Protein AF-A0A3G2D1P6-F1 (afdb_monomer)

Foldseek 3Di:
DVVVVVVVVVVVVVVVPPPPDCDPVNVVVVQLVVLVVVVDDPPDPSSVVSSVVVVVVVVVVVVVVVVVVVCCVPPPDDDDDDDDDDDDDD

Mean predicted aligned error: 10.59 Å

Sequence (90 aa):
MRVSIVLGSLAALVALTACQTLTPEERRARDEATCRGYGFRPGTDPMAGCLLDLEMDRRADNRAWQAQMNRDMFYRPVVVERQIIVRQNP

Structure (mmCIF, N/CA/C/O backbone):
data_AF-A0A3G2D1P6-F1
#
_entry.id   AF-A0A3G2D1P6-F1
#
loop_
_atom_site.group_PDB
_atom_site.id
_atom_site.type_symbol
_atom_site.label_atom_id
_atom_site.label_alt_id
_atom_site.label_comp_id
_atom_site.label_asym_id
_atom_site.label_entity_id
_atom_site.label_seq_id
_atom_site.pdbx_PDB_ins_code
_atom_site.Cartn_x
_atom_site.Cartn_y
_atom_site.Cartn_z
_atom_site.occupancy
_atom_site.B_iso_or_equiv
_atom_site.auth_seq_id
_atom_site.auth_comp_id
_atom_site.auth_asym_id
_atom_site.auth_atom_id
_atom_site.pdbx_PDB_model_num
ATOM 1 N N . MET A 1 1 ? 26.999 32.633 -4.857 1.00 61.81 1 MET A N 1
ATOM 2 C CA . MET A 1 1 ? 27.578 31.270 -4.943 1.00 61.81 1 MET A CA 1
ATOM 3 C C . MET A 1 1 ? 27.487 30.499 -3.625 1.00 61.81 1 MET A C 1
ATOM 5 O O . MET A 1 1 ? 26.874 29.447 -3.618 1.00 61.81 1 MET A O 1
ATOM 9 N N . ARG A 1 2 ? 27.999 31.016 -2.495 1.00 74.31 2 ARG A N 1
ATOM 10 C CA . ARG A 1 2 ? 27.941 30.318 -1.188 1.00 74.31 2 ARG A CA 1
ATOM 11 C C . ARG A 1 2 ? 26.517 30.076 -0.666 1.00 74.31 2 ARG A C 1
ATOM 13 O O . ARG A 1 2 ? 26.203 28.973 -0.249 1.00 74.31 2 ARG A O 1
ATOM 20 N N . VAL A 1 3 ? 25.644 31.079 -0.772 1.00 78.31 3 VAL A N 1
ATOM 21 C CA . VAL A 1 3 ? 24.241 30.988 -0.319 1.00 78.31 3 VAL A CA 1
ATOM 22 C C . VAL A 1 3 ? 23.443 29.967 -1.138 1.00 78.31 3 VAL A C 1
ATOM 24 O O . VAL A 1 3 ? 22.677 29.191 -0.583 1.00 78.31 3 VAL A O 1
ATOM 27 N N . SER A 1 4 ? 23.682 29.903 -2.450 1.00 77.19 4 SER A N 1
ATOM 28 C CA . SER A 1 4 ? 23.029 28.948 -3.354 1.00 77.19 4 SER A CA 1
ATOM 29 C C . SER A 1 4 ? 23.431 27.498 -3.063 1.00 77.19 4 SER A C 1
ATOM 31 O O . SER A 1 4 ? 22.594 26.608 -3.149 1.00 77.19 4 SER A O 1
ATOM 33 N N . ILE A 1 5 ? 24.690 27.266 -2.675 1.00 83.00 5 ILE A N 1
ATOM 34 C CA . ILE A 1 5 ? 25.181 25.937 -2.278 1.00 83.00 5 ILE A CA 1
ATOM 35 C C . ILE A 1 5 ? 24.545 25.504 -0.952 1.00 83.00 5 ILE A C 1
ATOM 37 O O . ILE A 1 5 ? 24.117 24.361 -0.836 1.00 83.00 5 ILE A O 1
ATOM 41 N N . VAL A 1 6 ? 24.428 26.419 0.017 1.00 87.31 6 VAL A N 1
ATOM 42 C CA . VAL A 1 6 ? 23.786 26.143 1.315 1.00 87.31 6 VAL A CA 1
ATOM 43 C C . VAL A 1 6 ? 22.292 25.853 1.153 1.00 87.31 6 VAL A C 1
ATOM 45 O O . VAL A 1 6 ? 21.780 24.921 1.761 1.00 87.31 6 VAL A O 1
ATOM 48 N N . LEU A 1 7 ? 21.586 26.611 0.312 1.00 87.88 7 LEU A N 1
ATOM 49 C CA . LEU A 1 7 ? 20.169 26.359 0.034 1.00 87.88 7 LEU A CA 1
ATOM 50 C C . LEU A 1 7 ? 19.958 25.031 -0.705 1.00 87.88 7 LEU A C 1
ATOM 52 O O . LEU A 1 7 ? 19.037 24.286 -0.376 1.00 87.88 7 LEU A O 1
ATOM 56 N N . GLY A 1 8 ? 20.829 24.710 -1.666 1.00 90.06 8 GLY A N 1
ATOM 57 C CA . GLY A 1 8 ? 20.778 23.443 -2.394 1.00 90.06 8 GLY A CA 1
ATOM 58 C C . GLY A 1 8 ? 21.018 22.228 -1.495 1.00 90.06 8 GLY A C 1
ATOM 59 O O . GLY A 1 8 ? 20.292 21.240 -1.596 1.00 90.06 8 GLY A O 1
ATOM 60 N N . SER A 1 9 ? 21.987 22.300 -0.577 1.00 85.62 9 SER A N 1
ATOM 61 C CA . SER A 1 9 ? 22.259 21.203 0.358 1.00 85.62 9 SER A CA 1
ATOM 62 C C . SER A 1 9 ? 21.137 21.010 1.380 1.00 85.62 9 SER A C 1
ATOM 64 O O . SER A 1 9 ? 20.781 19.872 1.680 1.00 85.62 9 SER A O 1
ATOM 66 N N . LEU A 1 10 ? 20.523 22.093 1.866 1.00 89.25 10 LEU A N 1
ATOM 67 C CA . LEU A 1 10 ? 19.377 22.014 2.776 1.00 89.25 10 LEU A CA 1
ATOM 68 C C . LEU A 1 10 ? 18.157 21.368 2.107 1.00 89.25 10 LEU A C 1
ATOM 70 O O . LEU A 1 10 ? 17.515 20.507 2.702 1.00 89.25 10 LEU A O 1
ATOM 74 N N . ALA A 1 11 ? 17.870 21.737 0.857 1.00 86.56 11 ALA A N 1
ATOM 75 C CA . ALA A 1 11 ? 16.779 21.139 0.092 1.00 86.56 11 ALA A CA 1
ATOM 76 C C . ALA A 1 11 ? 16.999 19.636 -0.147 1.00 86.56 11 ALA A C 1
ATOM 78 O O . ALA A 1 11 ? 16.066 18.847 -0.003 1.00 86.56 11 ALA A O 1
ATOM 79 N N . ALA A 1 12 ? 18.237 19.226 -0.445 1.00 84.50 12 ALA A N 1
ATOM 80 C CA . ALA A 1 12 ? 18.582 17.816 -0.592 1.00 84.50 12 ALA A CA 1
ATOM 81 C C . ALA A 1 12 ? 18.360 17.036 0.715 1.00 84.50 12 ALA A C 1
ATOM 83 O O . ALA A 1 12 ? 17.746 15.972 0.693 1.00 84.50 12 ALA A O 1
ATOM 84 N N . LEU A 1 13 ? 18.788 17.586 1.858 1.00 84.12 13 LEU A N 1
ATOM 85 C CA . LEU A 1 13 ? 18.591 16.963 3.173 1.00 84.12 13 LEU A CA 1
ATOM 86 C C . LEU A 1 13 ? 17.108 16.785 3.526 1.00 84.12 13 LEU A C 1
ATOM 88 O O . LEU A 1 13 ? 16.733 15.732 4.032 1.00 84.12 13 LEU A O 1
ATOM 92 N N . VAL A 1 14 ? 16.260 17.768 3.213 1.00 83.19 14 VAL A N 1
ATOM 93 C CA . VAL A 1 14 ? 14.803 17.665 3.416 1.00 83.19 14 VAL A CA 1
ATOM 94 C C . VAL A 1 14 ? 14.175 16.622 2.484 1.00 83.19 14 VAL A C 1
ATOM 96 O O . VAL A 1 14 ? 13.278 15.890 2.892 1.00 83.19 14 VAL A O 1
ATOM 99 N N . ALA A 1 15 ? 14.657 16.500 1.245 1.00 80.94 15 ALA A N 1
ATOM 100 C CA . ALA A 1 15 ? 14.168 15.483 0.316 1.00 80.94 15 ALA A CA 1
ATOM 101 C C . ALA A 1 15 ? 14.514 14.052 0.772 1.00 80.94 15 ALA A C 1
ATOM 103 O O . ALA A 1 15 ? 13.709 13.140 0.598 1.00 80.94 15 ALA A O 1
ATOM 104 N N . LEU A 1 16 ? 15.679 13.854 1.399 1.00 75.56 16 LEU A N 1
ATOM 105 C CA . LEU A 1 16 ? 16.114 12.548 1.912 1.00 75.56 16 LEU A CA 1
ATOM 106 C C . LEU A 1 16 ? 15.288 12.064 3.116 1.00 75.56 16 LEU A C 1
ATOM 108 O O . LEU A 1 16 ? 15.131 10.857 3.293 1.00 75.56 16 LEU A O 1
ATOM 112 N N . THR A 1 17 ? 14.728 12.967 3.926 1.00 69.56 17 THR A N 1
ATOM 113 C CA . THR A 1 17 ? 13.880 12.602 5.077 1.00 69.56 17 THR A CA 1
ATOM 114 C C . THR A 1 17 ? 12.396 12.464 4.728 1.00 69.56 17 THR A C 1
ATOM 116 O O . THR A 1 17 ? 11.606 12.053 5.574 1.00 69.56 17 THR A O 1
ATOM 119 N N . ALA A 1 18 ? 12.002 12.740 3.479 1.00 65.06 18 ALA A N 1
ATOM 120 C CA . ALA A 1 18 ? 10.614 12.649 3.023 1.00 65.06 18 ALA A CA 1
ATOM 121 C C . ALA A 1 18 ? 10.091 11.206 2.859 1.00 65.06 18 ALA A C 1
ATOM 123 O O . ALA A 1 18 ? 8.923 11.015 2.518 1.00 65.06 18 ALA A O 1
ATOM 124 N N . CYS A 1 19 ? 10.914 10.184 3.119 1.00 70.62 19 CYS A N 1
ATOM 125 C CA . CYS A 1 19 ? 10.425 8.817 3.281 1.00 70.62 19 CYS A CA 1
ATOM 126 C C . CYS A 1 19 ? 9.550 8.741 4.540 1.00 70.62 19 CYS A C 1
ATOM 128 O O . CYS A 1 19 ? 10.039 8.499 5.640 1.00 70.62 19 CYS A O 1
ATOM 130 N N . GLN A 1 20 ? 8.244 8.958 4.376 1.00 63.22 20 GLN A N 1
ATOM 131 C CA . GLN A 1 20 ? 7.263 8.779 5.440 1.00 63.22 20 GLN A CA 1
ATOM 132 C C . GLN A 1 20 ? 7.164 7.289 5.771 1.00 63.22 20 GLN A C 1
ATOM 134 O O . GLN A 1 20 ? 6.433 6.529 5.136 1.00 63.22 20 GLN A O 1
ATOM 139 N N . THR A 1 21 ? 7.922 6.853 6.771 1.00 69.19 21 THR A N 1
ATOM 140 C CA . THR A 1 21 ? 7.695 5.557 7.400 1.00 69.19 21 THR A CA 1
ATOM 141 C C . THR A 1 21 ? 6.406 5.664 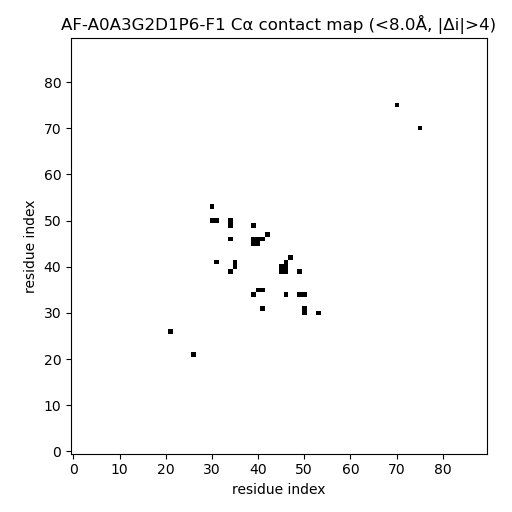8.204 1.00 69.19 21 THR A C 1
ATOM 143 O O . THR A 1 21 ? 6.392 6.281 9.268 1.00 69.19 21 THR A O 1
ATOM 146 N N . LEU A 1 22 ? 5.312 5.096 7.689 1.00 81.19 22 LEU A N 1
ATOM 147 C CA . LEU A 1 22 ? 4.120 4.849 8.500 1.00 81.19 22 LEU A CA 1
ATOM 148 C C . LEU A 1 22 ? 4.546 4.041 9.722 1.00 81.19 22 LEU A C 1
ATOM 150 O O . LEU A 1 22 ? 5.131 2.962 9.585 1.00 81.19 22 LEU A O 1
ATOM 154 N N . THR A 1 23 ? 4.281 4.576 10.907 1.00 87.38 23 THR A N 1
ATOM 155 C CA . THR A 1 23 ? 4.587 3.870 12.141 1.00 87.38 23 THR A CA 1
ATOM 156 C C . THR A 1 23 ? 3.656 2.660 12.296 1.00 87.38 23 THR A C 1
ATOM 158 O O . THR A 1 23 ? 2.565 2.634 11.709 1.00 87.38 23 THR A O 1
ATOM 161 N N . PRO A 1 24 ? 4.064 1.616 13.040 1.00 86.75 24 PRO A N 1
ATOM 162 C CA . PRO A 1 24 ? 3.237 0.426 13.230 1.00 86.75 24 PRO A CA 1
ATOM 163 C C . PRO A 1 24 ? 1.861 0.739 13.831 1.00 86.75 24 PRO A C 1
ATOM 165 O O . PRO A 1 24 ? 0.863 0.134 13.440 1.00 86.75 24 PRO A O 1
ATOM 168 N N . GLU A 1 25 ? 1.795 1.693 14.759 1.00 89.44 25 GLU A N 1
ATOM 169 C CA . GLU A 1 25 ? 0.556 2.121 15.402 1.00 89.44 25 GLU A CA 1
ATOM 170 C C . GLU A 1 25 ? -0.363 2.901 14.459 1.00 89.44 25 GLU A C 1
ATOM 172 O O . GLU A 1 25 ? -1.558 2.615 14.412 1.00 89.44 25 GLU A O 1
ATOM 177 N N . GLU A 1 26 ? 0.182 3.813 13.650 1.00 92.31 26 GLU A N 1
ATOM 178 C CA . GLU A 1 26 ? -0.599 4.572 12.668 1.00 92.31 26 GLU A CA 1
ATOM 179 C C . GLU A 1 26 ? -1.167 3.640 11.597 1.00 92.31 26 GLU A C 1
ATOM 181 O O . GLU A 1 26 ? -2.326 3.749 11.187 1.00 92.31 26 GLU A O 1
ATOM 186 N N . ARG A 1 27 ? -0.365 2.656 11.180 1.00 91.62 27 ARG A N 1
ATOM 187 C CA . ARG A 1 27 ? -0.819 1.610 10.270 1.00 91.62 27 ARG A CA 1
ATOM 188 C C . ARG A 1 27 ? -1.991 0.837 10.862 1.00 91.62 27 ARG A C 1
ATOM 190 O O . ARG A 1 27 ? -3.032 0.730 10.221 1.00 91.62 27 ARG A O 1
ATOM 197 N N . ARG A 1 28 ? -1.847 0.362 12.101 1.00 91.75 28 ARG A N 1
ATOM 198 C CA . ARG A 1 28 ? -2.912 -0.364 12.795 1.00 91.75 28 ARG A CA 1
ATOM 199 C C . ARG A 1 28 ? -4.183 0.476 12.910 1.00 91.75 28 ARG A C 1
ATOM 201 O O . ARG A 1 28 ? -5.265 -0.041 12.658 1.00 91.75 28 ARG A O 1
ATOM 208 N N . ALA A 1 29 ? -4.070 1.762 13.234 1.00 94.69 29 ALA A N 1
ATOM 209 C CA . ALA A 1 29 ? -5.221 2.657 13.322 1.00 94.69 29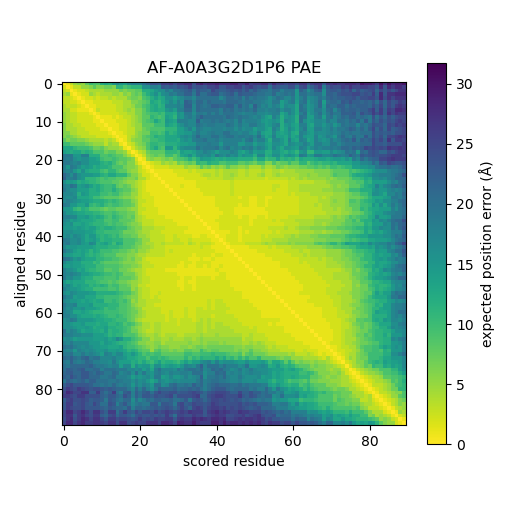 ALA A CA 1
ATOM 210 C C . ALA A 1 29 ? -5.951 2.812 11.973 1.00 94.69 29 ALA A C 1
ATOM 212 O O . ALA A 1 29 ? -7.186 2.835 11.941 1.00 94.69 29 ALA A O 1
ATOM 213 N N . ARG A 1 30 ? -5.214 2.871 10.854 1.00 94.81 30 ARG A N 1
ATOM 214 C CA . ARG A 1 30 ? -5.799 2.879 9.502 1.00 94.81 30 ARG A CA 1
ATOM 215 C C . ARG A 1 30 ? -6.475 1.562 9.141 1.00 94.81 30 ARG A C 1
ATOM 217 O O . ARG A 1 30 ? -7.579 1.588 8.596 1.00 94.81 30 ARG A O 1
ATOM 224 N N . ASP A 1 31 ? -5.852 0.433 9.453 1.00 95.88 31 ASP A N 1
ATOM 225 C CA . ASP A 1 31 ? -6.425 -0.888 9.181 1.00 95.88 31 ASP A CA 1
ATOM 226 C C . ASP A 1 31 ? -7.710 -1.083 10.005 1.00 95.88 31 ASP A C 1
ATOM 228 O O . ASP A 1 31 ? -8.751 -1.483 9.482 1.00 95.88 31 ASP A O 1
ATOM 232 N N . GLU A 1 32 ? -7.695 -0.667 11.275 1.00 96.00 32 GLU A N 1
ATOM 233 C CA . GLU A 1 32 ? -8.880 -0.674 12.129 1.00 96.00 32 GLU A CA 1
ATOM 234 C C . GLU A 1 32 ? -9.977 0.274 11.616 1.00 96.00 32 GLU A C 1
ATOM 236 O O . GLU A 1 32 ? -11.162 -0.061 11.659 1.00 96.00 32 GLU A O 1
ATOM 241 N N . ALA A 1 33 ? -9.625 1.456 11.100 1.00 97.12 33 ALA A N 1
ATOM 242 C CA . ALA A 1 33 ? -10.581 2.352 10.447 1.00 97.12 33 ALA A CA 1
ATOM 243 C C . ALA A 1 33 ? -11.207 1.719 9.194 1.00 97.12 33 ALA A C 1
ATOM 245 O O . ALA A 1 33 ? -12.416 1.837 8.996 1.00 97.12 33 ALA A O 1
ATOM 246 N N . THR A 1 34 ? -10.411 1.000 8.404 1.00 97.00 34 THR A N 1
ATOM 247 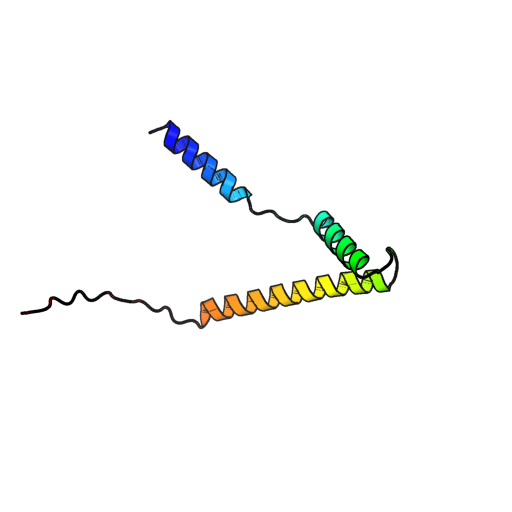C CA . THR A 1 34 ? -10.854 0.307 7.188 1.00 97.00 34 THR A CA 1
ATOM 248 C C . THR A 1 34 ? -11.840 -0.811 7.525 1.00 97.00 34 THR A C 1
ATOM 250 O O . THR A 1 34 ? -12.964 -0.814 7.023 1.00 97.00 34 THR A O 1
ATOM 253 N N . CYS A 1 35 ? -11.489 -1.692 8.466 1.00 97.75 35 CYS A N 1
ATOM 254 C CA . CYS A 1 35 ? -12.376 -2.765 8.917 1.00 97.75 35 CYS A CA 1
ATOM 255 C C . CYS A 1 35 ? -13.668 -2.230 9.561 1.00 97.75 35 CYS A C 1
ATOM 257 O O . CYS A 1 35 ? -14.750 -2.770 9.324 1.00 97.75 35 CYS A O 1
ATOM 259 N N . ARG A 1 36 ? -13.605 -1.120 10.311 1.00 97.31 36 ARG A N 1
ATOM 260 C CA . ARG A 1 36 ? -14.820 -0.438 10.796 1.00 97.31 36 ARG A CA 1
ATOM 261 C C . ARG A 1 36 ? -15.687 0.087 9.651 1.00 97.31 36 ARG A C 1
ATOM 263 O O . ARG A 1 36 ? -16.907 -0.009 9.743 1.00 97.31 36 ARG A O 1
ATOM 270 N N . GLY A 1 37 ? -15.081 0.594 8.577 1.00 97.38 37 GLY A N 1
ATOM 271 C CA . GLY A 1 37 ? -15.783 1.022 7.362 1.00 97.38 37 GLY A CA 1
ATOM 272 C C . GLY A 1 37 ? -16.542 -0.113 6.667 1.00 97.38 37 GLY A C 1
ATOM 273 O O . GLY A 1 37 ? -17.619 0.119 6.124 1.00 97.38 37 GLY A O 1
ATOM 274 N N . TYR A 1 38 ? -16.041 -1.348 6.758 1.00 96.56 38 TYR A N 1
ATOM 275 C CA . TYR A 1 38 ? -16.750 -2.549 6.297 1.00 96.56 38 TYR A CA 1
ATOM 276 C C . TYR A 1 38 ? -17.862 -3.022 7.249 1.00 96.56 38 TYR A C 1
ATOM 278 O O . TYR A 1 38 ? -18.623 -3.923 6.905 1.00 96.56 38 TYR A O 1
ATOM 286 N N . GLY A 1 39 ? -17.990 -2.414 8.432 1.00 96.75 39 GLY A N 1
ATOM 287 C CA . GLY A 1 39 ? -19.025 -2.733 9.417 1.00 96.75 39 GLY A CA 1
ATOM 288 C C . GLY A 1 39 ? -18.584 -3.699 10.518 1.00 96.75 39 GLY A C 1
ATOM 289 O O . GLY A 1 39 ? -19.414 -4.115 11.332 1.00 96.75 39 GLY A O 1
ATOM 290 N N . PHE A 1 40 ? -17.295 -4.047 10.593 1.00 97.38 40 PHE A N 1
ATOM 291 C CA . PHE A 1 40 ? -16.786 -4.883 11.678 1.00 97.38 40 PHE A CA 1
ATOM 292 C C . PHE A 1 40 ? -16.748 -4.113 13.003 1.00 97.38 40 PHE A C 1
ATOM 294 O O . PHE A 1 40 ? -16.343 -2.950 13.076 1.00 97.38 40 PHE A O 1
ATOM 301 N N . ARG A 1 41 ? -17.172 -4.782 14.080 1.00 96.44 41 ARG A N 1
ATOM 302 C CA . ARG A 1 41 ? -17.148 -4.219 15.435 1.00 96.44 41 ARG A CA 1
ATOM 303 C C . ARG A 1 41 ? -15.782 -4.456 16.089 1.00 96.44 41 ARG A C 1
ATOM 305 O O . ARG A 1 41 ? -15.300 -5.589 16.039 1.00 96.44 41 ARG A O 1
ATOM 312 N N . PRO A 1 42 ? -15.176 -3.451 16.747 1.00 94.50 42 PRO A N 1
ATOM 313 C CA . PRO A 1 42 ? -13.913 -3.629 17.461 1.00 94.50 42 PRO A CA 1
ATOM 314 C C . PRO A 1 42 ? -13.981 -4.746 18.509 1.00 94.50 42 PRO A C 1
ATOM 316 O O . PRO A 1 42 ? -15.019 -4.939 19.138 1.00 94.50 42 PRO A O 1
ATOM 319 N N . GLY A 1 43 ? -12.867 -5.455 18.710 1.00 93.06 43 GLY A N 1
ATOM 320 C CA . GLY A 1 43 ? -12.760 -6.500 19.737 1.00 93.06 43 GLY A CA 1
ATOM 321 C C . GLY A 1 43 ? -13.566 -7.771 19.450 1.00 93.06 43 GLY A C 1
ATOM 322 O O . GLY A 1 43 ? -13.892 -8.497 20.381 1.00 93.06 43 GLY A O 1
ATOM 323 N N . THR A 1 44 ? -13.908 -8.030 18.186 1.00 96.75 44 THR A N 1
ATOM 324 C CA . THR A 1 44 ? -14.632 -9.239 17.763 1.00 96.75 44 THR A CA 1
ATOM 325 C C . THR A 1 44 ? -13.763 -10.117 16.862 1.00 96.75 44 THR A C 1
ATOM 327 O O . THR A 1 44 ? -12.867 -9.611 16.184 1.00 96.75 44 THR A O 1
ATOM 330 N N . ASP A 1 45 ? -14.041 -11.420 16.799 1.00 97.56 45 ASP A N 1
ATOM 331 C CA . ASP A 1 45 ? -13.307 -12.336 15.910 1.00 97.56 45 ASP A CA 1
ATOM 332 C C . ASP A 1 45 ? -13.373 -11.919 14.426 1.00 97.56 45 ASP A C 1
ATOM 334 O O . ASP A 1 45 ? -12.334 -11.936 13.764 1.00 97.56 45 ASP A O 1
ATOM 338 N N . PRO A 1 46 ? -14.518 -11.438 13.889 1.00 96.81 46 PRO A N 1
ATOM 339 C CA . PRO A 1 46 ? -14.571 -10.899 12.529 1.00 96.81 46 PRO A CA 1
ATOM 340 C C . PRO A 1 46 ? -13.637 -9.704 12.294 1.00 96.81 46 P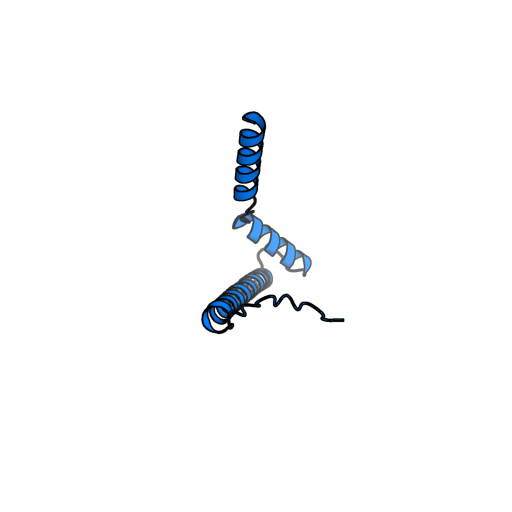RO A C 1
ATOM 342 O O . PRO A 1 46 ? -13.058 -9.576 11.218 1.00 96.81 46 PRO A O 1
ATOM 345 N N . MET A 1 47 ? -13.449 -8.841 13.299 1.00 97.50 47 MET A N 1
ATOM 346 C CA . MET A 1 47 ? -12.487 -7.737 13.217 1.00 97.50 47 MET A CA 1
ATOM 347 C C . MET A 1 47 ? -11.052 -8.260 13.127 1.00 97.50 47 MET A C 1
ATOM 349 O O . MET A 1 47 ? -10.274 -7.769 12.312 1.00 97.50 47 MET A O 1
ATOM 353 N N . ALA A 1 48 ? -10.703 -9.260 13.939 1.00 97.38 48 ALA A N 1
ATOM 354 C CA . ALA A 1 48 ? -9.383 -9.882 13.890 1.00 97.38 48 ALA A CA 1
ATOM 355 C C . ALA A 1 48 ? -9.127 -10.561 12.534 1.00 97.38 48 ALA A C 1
ATOM 357 O O . ALA A 1 48 ? -8.029 -10.435 11.995 1.00 97.38 48 ALA A O 1
ATOM 358 N N . GLY A 1 49 ? -10.149 -11.208 11.961 1.00 97.88 49 GLY A N 1
ATOM 359 C CA . GLY A 1 49 ? -10.102 -11.776 10.612 1.00 97.88 49 GLY A CA 1
ATOM 360 C C . GLY A 1 49 ? -9.823 -10.721 9.542 1.00 97.88 49 GLY A C 1
ATOM 361 O O . GLY A 1 49 ? -8.850 -10.846 8.809 1.00 97.88 49 GLY A O 1
ATOM 362 N N . CYS A 1 50 ? -10.595 -9.629 9.524 1.00 98.06 50 CYS A N 1
ATOM 363 C CA . CYS A 1 50 ? -10.382 -8.529 8.577 1.00 98.06 50 CYS A CA 1
ATOM 364 C C . CYS A 1 50 ? -8.961 -7.943 8.657 1.00 98.06 50 CYS A C 1
ATOM 366 O O . CYS A 1 50 ? -8.301 -7.756 7.636 1.00 98.06 50 CYS A O 1
ATOM 368 N N . LEU A 1 51 ? -8.461 -7.683 9.871 1.00 97.31 51 LEU A N 1
ATOM 369 C CA . LEU A 1 51 ? -7.102 -7.169 10.068 1.00 97.31 51 LEU A CA 1
ATOM 370 C C . LEU A 1 51 ? -6.036 -8.155 9.573 1.00 97.31 51 LEU A C 1
ATOM 372 O O . LEU A 1 51 ? -5.037 -7.745 8.980 1.00 97.31 51 LEU A O 1
ATOM 376 N N . LEU A 1 52 ? -6.241 -9.450 9.819 1.00 96.88 52 LEU A N 1
ATOM 377 C CA . LEU A 1 52 ? -5.338 -10.496 9.356 1.00 96.88 52 LEU A CA 1
ATOM 378 C C . LE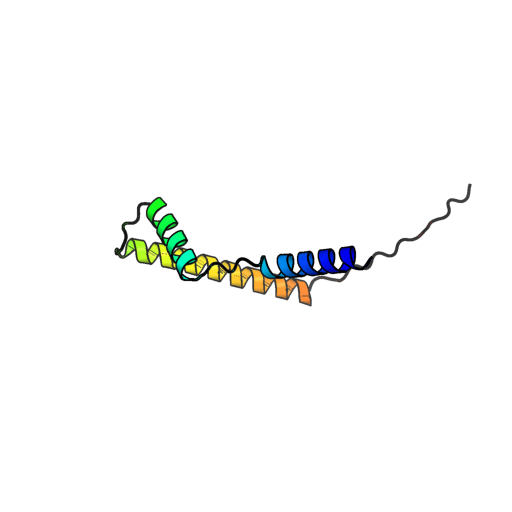U A 1 52 ? -5.308 -10.571 7.826 1.00 96.88 52 LEU A C 1
ATOM 380 O O . LEU A 1 52 ? -4.222 -10.676 7.258 1.00 96.88 52 LEU A O 1
ATOM 384 N N . ASP A 1 53 ? -6.461 -10.476 7.168 1.00 97.50 53 ASP A N 1
ATOM 385 C CA . ASP A 1 53 ? -6.559 -10.518 5.708 1.00 97.50 53 ASP A CA 1
ATOM 386 C C . ASP A 1 53 ? -5.805 -9.350 5.060 1.00 97.50 53 ASP A C 1
ATOM 388 O O . ASP A 1 53 ? -4.981 -9.574 4.172 1.00 97.50 53 ASP A O 1
ATOM 392 N N . LEU A 1 54 ? -5.989 -8.123 5.563 1.00 96.94 54 LEU A N 1
ATOM 393 C CA . LEU A 1 54 ? -5.245 -6.944 5.092 1.00 96.94 54 LEU A CA 1
ATOM 394 C C . LEU A 1 54 ? -3.725 -7.116 5.251 1.00 96.94 54 LEU A C 1
ATOM 396 O O . LEU A 1 54 ? -2.941 -6.769 4.364 1.00 96.94 54 LEU A O 1
ATOM 400 N N . GLU A 1 55 ? -3.289 -7.681 6.377 1.00 95.56 55 GLU A N 1
ATOM 401 C CA . GLU A 1 55 ? -1.875 -7.962 6.623 1.00 95.56 55 GLU A CA 1
ATOM 402 C C . GLU A 1 55 ? -1.324 -9.033 5.669 1.00 95.56 55 GLU A C 1
ATOM 404 O O . GLU A 1 55 ? -0.185 -8.926 5.200 1.00 95.56 55 GLU A O 1
ATOM 409 N N . MET A 1 56 ? -2.107 -10.072 5.376 1.00 97.25 56 MET A N 1
ATOM 410 C CA . MET A 1 56 ? -1.712 -11.135 4.451 1.00 97.25 56 MET A CA 1
ATOM 411 C C . MET A 1 56 ? -1.624 -10.643 3.008 1.00 97.25 56 MET A C 1
ATOM 413 O O . MET A 1 56 ? -0.648 -10.981 2.330 1.00 97.25 56 MET A O 1
ATOM 417 N N . ASP A 1 57 ? -2.583 -9.832 2.568 1.00 97.06 57 ASP A N 1
ATOM 418 C CA . ASP A 1 57 ? -2.624 -9.231 1.232 1.00 97.06 57 ASP A CA 1
ATOM 419 C C . ASP A 1 57 ? -1.386 -8.367 0.988 1.00 97.06 57 ASP A C 1
ATOM 421 O O . ASP A 1 57 ? -0.574 -8.622 0.098 1.00 97.06 57 ASP A O 1
ATOM 425 N N . ARG A 1 58 ? -1.099 -7.468 1.928 1.00 93.88 58 ARG A N 1
ATOM 426 C CA . ARG A 1 58 ? 0.118 -6.663 1.900 1.00 93.88 58 ARG A CA 1
ATOM 427 C C . ARG A 1 58 ? 1.401 -7.499 1.851 1.00 93.88 58 ARG A C 1
ATOM 429 O O . ARG A 1 58 ? 2.375 -7.136 1.186 1.00 93.88 58 ARG A O 1
ATOM 436 N N . ARG A 1 59 ? 1.471 -8.600 2.607 1.00 95.62 59 ARG A N 1
ATOM 437 C CA . ARG A 1 59 ? 2.632 -9.505 2.543 1.00 95.62 59 ARG A CA 1
ATOM 438 C C . ARG A 1 59 ? 2.733 -10.179 1.180 1.00 95.62 59 ARG A C 1
ATOM 440 O O . ARG A 1 59 ? 3.853 -10.430 0.736 1.00 95.62 59 ARG A O 1
ATOM 447 N N . ALA A 1 60 ? 1.610 -10.499 0.543 1.00 97.62 60 ALA A N 1
ATOM 448 C CA . ALA A 1 60 ? 1.590 -11.037 -0.810 1.00 97.62 60 ALA A CA 1
ATOM 449 C C . ALA A 1 60 ? 2.119 -10.012 -1.819 1.00 97.62 60 ALA A C 1
ATOM 451 O O . ALA A 1 60 ? 3.032 -10.360 -2.567 1.00 97.62 60 ALA A O 1
ATOM 452 N N . ASP A 1 61 ? 1.676 -8.757 -1.747 1.00 96.62 61 ASP A N 1
ATOM 453 C CA . ASP A 1 61 ? 2.183 -7.664 -2.586 1.00 96.62 61 ASP A CA 1
ATOM 454 C C . ASP A 1 61 ? 3.689 -7.466 -2.425 1.00 96.62 61 ASP A C 1
ATOM 456 O O . ASP A 1 61 ? 4.430 -7.402 -3.406 1.00 96.62 61 ASP A O 1
ATOM 460 N N . ASN A 1 62 ? 4.177 -7.459 -1.183 1.00 95.12 62 ASN A N 1
ATOM 461 C CA . ASN A 1 62 ? 5.607 -7.348 -0.911 1.00 95.12 62 ASN A CA 1
ATOM 462 C C . ASN A 1 62 ? 6.404 -8.499 -1.546 1.00 95.12 62 ASN A C 1
ATOM 464 O O . ASN A 1 62 ? 7.471 -8.268 -2.117 1.00 95.12 62 ASN A O 1
ATOM 468 N N . ARG A 1 63 ? 5.899 -9.739 -1.470 1.00 95.69 63 ARG A N 1
ATOM 469 C CA . ARG A 1 63 ? 6.535 -10.897 -2.121 1.00 95.69 63 ARG A CA 1
ATOM 470 C C . ARG A 1 63 ? 6.484 -10.788 -3.643 1.00 95.69 63 ARG A C 1
ATOM 472 O O . ARG A 1 63 ? 7.479 -11.094 -4.296 1.00 95.69 63 ARG A O 1
ATOM 479 N N . ALA A 1 64 ? 5.358 -10.352 -4.205 1.00 96.06 64 ALA A N 1
ATOM 480 C CA . ALA A 1 64 ? 5.193 -10.170 -5.643 1.00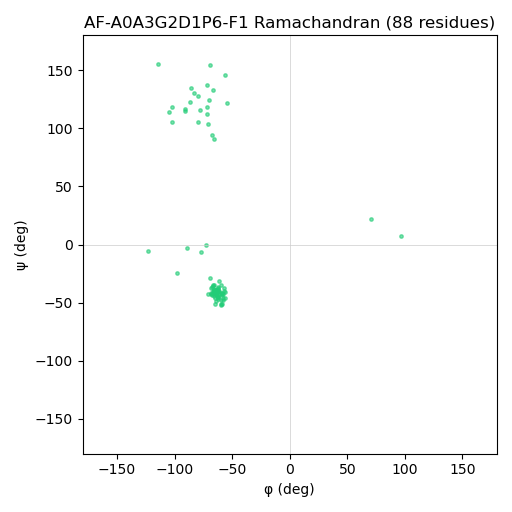 96.06 64 ALA A CA 1
ATOM 481 C C . ALA A 1 64 ? 6.158 -9.105 -6.179 1.00 96.06 64 ALA A C 1
ATOM 483 O O . ALA A 1 64 ? 6.862 -9.351 -7.159 1.00 96.06 64 ALA A O 1
ATOM 484 N N . TRP A 1 65 ? 6.269 -7.973 -5.481 1.00 93.31 65 TRP A N 1
ATOM 485 C CA . TRP A 1 65 ? 7.219 -6.915 -5.805 1.00 93.31 65 TRP A CA 1
ATOM 486 C C . TRP A 1 65 ? 8.665 -7.418 -5.751 1.00 93.31 65 TRP A C 1
ATOM 488 O O . TRP A 1 65 ? 9.415 -7.238 -6.706 1.00 93.31 65 TRP A O 1
ATOM 498 N N . GLN A 1 66 ? 9.053 -8.131 -4.688 1.00 92.94 66 GLN A N 1
ATOM 499 C CA . GLN A 1 66 ? 10.395 -8.722 -4.588 1.00 92.94 66 GLN A CA 1
ATOM 500 C C . GLN A 1 66 ? 10.686 -9.695 -5.739 1.00 92.94 66 GLN A C 1
ATOM 502 O O . GLN A 1 66 ? 11.764 -9.653 -6.332 1.00 92.94 66 GLN A O 1
ATOM 507 N N . ALA A 1 67 ? 9.724 -10.552 -6.090 1.00 92.69 67 ALA A N 1
ATOM 508 C CA . ALA A 1 67 ? 9.867 -11.485 -7.202 1.00 92.69 67 ALA A CA 1
ATOM 509 C C . ALA A 1 67 ? 10.013 -10.762 -8.552 1.00 92.69 67 ALA A C 1
ATOM 511 O O . ALA A 1 67 ? 10.842 -11.161 -9.372 1.00 92.69 67 ALA A O 1
ATOM 512 N N . GLN A 1 68 ? 9.252 -9.685 -8.771 1.00 90.50 68 GLN A N 1
ATOM 513 C CA . GLN A 1 68 ? 9.354 -8.854 -9.970 1.00 90.50 68 GLN A CA 1
ATOM 514 C C . GLN A 1 68 ? 10.718 -8.166 -10.062 1.00 90.50 68 GLN A C 1
ATOM 516 O O . GLN A 1 68 ? 11.371 -8.260 -11.095 1.00 90.50 68 GLN A O 1
ATOM 521 N N . MET A 1 69 ? 11.177 -7.525 -8.986 1.00 89.44 69 MET A N 1
ATOM 522 C CA . MET A 1 69 ? 12.474 -6.840 -8.958 1.00 89.44 69 MET A CA 1
ATOM 523 C C . MET A 1 69 ? 13.627 -7.809 -9.235 1.00 89.44 69 MET A C 1
ATOM 525 O O . MET A 1 69 ? 14.514 -7.508 -10.032 1.00 89.44 69 MET A O 1
ATOM 529 N N . ASN A 1 70 ? 13.580 -9.007 -8.643 1.00 89.44 70 ASN A N 1
ATOM 530 C CA . ASN A 1 70 ? 14.552 -10.061 -8.921 1.00 89.44 70 ASN A CA 1
ATOM 531 C C . ASN A 1 70 ? 14.500 -10.498 -10.390 1.00 89.44 70 ASN A C 1
ATOM 533 O O . ASN A 1 70 ? 15.540 -10.624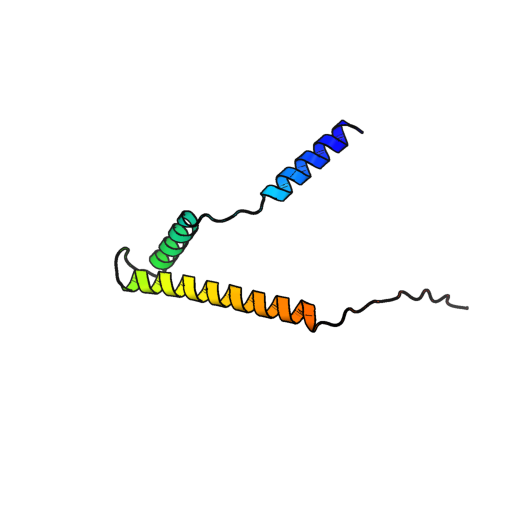 -11.035 1.00 89.44 70 ASN A O 1
ATOM 537 N N . ARG A 1 71 ? 13.302 -10.704 -10.954 1.00 86.38 71 ARG A N 1
ATOM 538 C CA . ARG A 1 71 ? 13.159 -11.034 -12.379 1.00 86.38 71 ARG A CA 1
ATOM 539 C C . ARG A 1 71 ? 13.775 -9.945 -13.258 1.00 86.38 71 ARG A C 1
ATOM 541 O O . ARG A 1 71 ? 14.529 -10.262 -14.173 1.00 86.38 71 ARG A O 1
ATOM 548 N N . ASP A 1 72 ? 13.461 -8.689 -12.979 1.00 86.12 72 ASP A N 1
ATOM 549 C CA . ASP A 1 72 ? 13.897 -7.554 -13.781 1.00 86.12 72 ASP A CA 1
ATOM 550 C C . ASP A 1 72 ? 15.415 -7.373 -13.746 1.00 86.12 72 ASP A C 1
ATOM 552 O O . ASP A 1 72 ? 16.021 -7.116 -14.782 1.00 86.12 72 ASP A O 1
ATOM 556 N N . MET A 1 73 ? 16.037 -7.583 -12.585 1.00 83.56 73 MET A N 1
ATOM 557 C CA . MET A 1 73 ? 17.487 -7.498 -12.428 1.00 83.56 73 MET A CA 1
ATOM 558 C C . MET A 1 73 ? 18.239 -8.581 -13.214 1.00 83.56 73 MET A C 1
ATOM 560 O O . MET A 1 73 ? 19.285 -8.293 -13.791 1.00 83.56 73 MET A O 1
ATOM 564 N N . PHE A 1 74 ? 17.736 -9.820 -13.232 1.00 80.44 74 PHE A N 1
ATOM 565 C CA . PHE A 1 74 ? 18.469 -10.955 -13.809 1.00 80.44 74 PHE A CA 1
ATOM 566 C C . PHE A 1 74 ? 18.070 -11.307 -15.247 1.00 80.44 74 PHE A C 1
ATOM 568 O O . PHE A 1 74 ? 18.876 -11.899 -15.962 1.00 80.44 74 PHE A O 1
ATOM 575 N N . TYR A 1 75 ? 16.853 -10.971 -15.684 1.00 79.62 75 TYR A N 1
ATOM 576 C CA . TYR A 1 75 ? 16.296 -11.482 -16.944 1.00 79.62 75 TYR A CA 1
ATOM 577 C C . TYR A 1 75 ? 15.872 -10.404 -17.945 1.00 79.62 75 TYR A C 1
ATOM 579 O O . TYR A 1 75 ? 15.499 -10.754 -19.067 1.00 79.62 75 TYR A O 1
ATOM 587 N N . ARG A 1 76 ? 15.920 -9.107 -17.603 1.00 76.88 76 ARG A N 1
ATOM 588 C CA . ARG A 1 76 ? 15.650 -8.052 -18.593 1.00 76.88 76 ARG A CA 1
ATOM 589 C C . ARG A 1 76 ? 16.934 -7.690 -19.344 1.00 76.88 76 ARG A C 1
ATOM 591 O O . ARG A 1 76 ? 17.910 -7.293 -18.709 1.00 76.88 76 ARG A O 1
ATOM 598 N N . PRO A 1 77 ? 16.957 -7.797 -20.685 1.00 79.44 77 PRO A N 1
ATOM 599 C CA . PRO A 1 77 ? 18.119 -7.388 -21.458 1.00 79.44 77 PRO A CA 1
ATOM 600 C C . PRO A 1 77 ? 18.305 -5.870 -21.363 1.00 79.44 77 PRO A C 1
ATOM 602 O O . PRO A 1 77 ? 17.359 -5.102 -21.548 1.00 79.44 77 PRO A O 1
ATOM 605 N N . VAL A 1 78 ? 19.537 -5.436 -21.102 1.00 79.88 78 VAL A N 1
ATOM 606 C CA . VAL A 1 78 ? 19.920 -4.024 -21.206 1.00 79.88 78 VAL A CA 1
ATOM 607 C C . VAL A 1 78 ? 19.978 -3.660 -22.689 1.00 79.88 78 VAL A C 1
ATOM 609 O O . VAL A 1 78 ? 20.838 -4.151 -23.419 1.00 79.88 78 VAL A O 1
ATOM 612 N N . VAL A 1 79 ? 19.057 -2.811 -23.147 1.00 82.56 79 VAL A N 1
ATOM 613 C CA . VAL A 1 79 ? 19.041 -2.306 -24.527 1.00 82.56 79 VAL A CA 1
ATOM 614 C C . VAL A 1 79 ? 19.844 -1.009 -24.576 1.00 82.56 79 VAL A C 1
ATOM 616 O O . VAL A 1 79 ? 19.470 -0.020 -23.951 1.00 82.56 79 VAL A O 1
ATOM 619 N N . VAL A 1 80 ? 20.965 -1.016 -25.302 1.00 85.44 80 VAL A N 1
ATOM 620 C CA . VAL A 1 80 ? 21.792 0.177 -25.534 1.00 85.44 80 VAL A CA 1
ATOM 621 C C . VAL A 1 80 ? 21.515 0.690 -26.940 1.00 85.44 80 VAL A C 1
ATOM 623 O O . VAL A 1 80 ? 21.966 0.106 -27.925 1.00 85.44 80 VAL A O 1
ATOM 626 N N . GLU A 1 81 ? 20.773 1.788 -27.045 1.00 84.88 81 GLU A N 1
ATOM 627 C CA . GLU A 1 81 ? 20.543 2.454 -28.325 1.00 84.88 81 GLU A CA 1
ATOM 628 C C . GLU A 1 81 ? 21.751 3.323 -28.692 1.00 84.88 81 GLU A C 1
ATOM 630 O O . GLU A 1 81 ? 22.204 4.162 -27.911 1.00 84.88 81 GLU A O 1
ATOM 635 N N . ARG A 1 82 ? 22.282 3.141 -29.906 1.00 85.19 82 ARG A N 1
ATOM 636 C 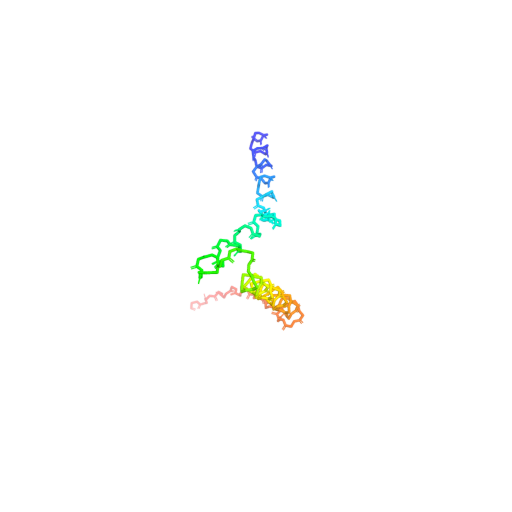CA . ARG A 1 82 ? 23.284 4.042 -30.483 1.00 85.19 82 ARG A CA 1
ATOM 637 C C . ARG A 1 82 ? 22.595 4.941 -31.497 1.00 85.19 82 ARG A C 1
ATOM 639 O O . ARG A 1 82 ? 22.110 4.458 -32.516 1.00 85.19 82 ARG A O 1
ATOM 646 N N . GLN A 1 83 ? 22.618 6.248 -31.256 1.00 82.38 83 GLN A N 1
ATOM 647 C CA . GLN A 1 83 ? 22.173 7.206 -32.262 1.00 82.38 83 GLN A CA 1
ATOM 648 C C . GLN A 1 83 ? 23.170 7.247 -33.422 1.00 82.38 83 GLN A C 1
ATOM 650 O O . GLN A 1 83 ? 24.367 7.461 -33.226 1.00 82.38 83 GLN A O 1
ATOM 655 N N . ILE A 1 84 ? 22.667 7.019 -34.634 1.00 86.31 84 ILE A N 1
ATOM 656 C CA . ILE A 1 84 ? 23.445 7.085 -35.870 1.00 86.31 84 ILE A CA 1
ATOM 657 C C . ILE A 1 84 ? 23.064 8.392 -36.565 1.00 86.31 84 ILE A C 1
ATOM 659 O O . ILE A 1 84 ? 21.923 8.561 -36.989 1.00 86.31 84 ILE A O 1
ATOM 663 N N . ILE A 1 85 ? 24.008 9.327 -36.675 1.00 85.00 85 ILE A N 1
ATOM 664 C CA . ILE A 1 85 ? 23.796 10.575 -37.417 1.00 85.00 85 ILE A CA 1
ATOM 665 C C . ILE A 1 85 ? 23.969 10.266 -38.906 1.00 85.00 85 ILE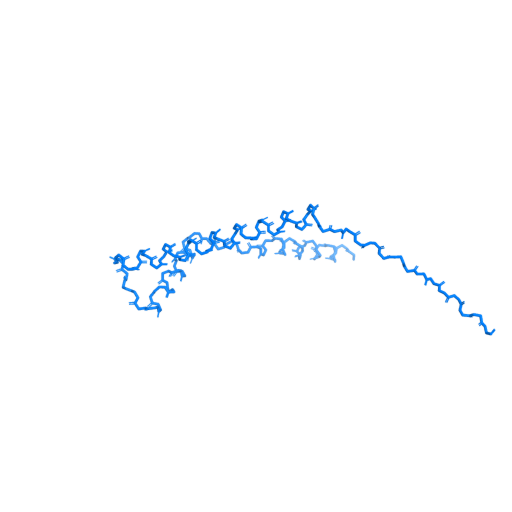 A C 1
ATOM 667 O O . ILE A 1 85 ? 25.088 10.067 -39.377 1.00 85.00 85 ILE A O 1
ATOM 671 N N . VAL A 1 86 ? 22.864 10.213 -39.651 1.00 84.62 86 VAL A N 1
ATOM 672 C CA . VAL A 1 86 ? 22.887 10.004 -41.105 1.00 84.62 86 VAL A CA 1
ATOM 673 C C . VAL A 1 86 ? 22.943 11.364 -41.797 1.00 84.62 86 VAL A C 1
ATOM 675 O O . VAL A 1 86 ? 22.016 12.164 -41.683 1.00 84.62 86 VAL A O 1
ATOM 678 N N . ARG A 1 87 ? 24.031 11.639 -42.524 1.00 83.44 87 ARG A N 1
ATOM 679 C CA . ARG A 1 87 ? 24.101 12.797 -43.423 1.00 83.44 87 ARG A CA 1
ATOM 680 C C . ARG A 1 87 ? 23.326 12.444 -44.695 1.00 83.44 87 ARG A C 1
ATOM 682 O O . ARG A 1 87 ? 23.719 11.519 -45.399 1.00 83.44 87 ARG A O 1
ATOM 689 N N . GLN A 1 88 ? 22.228 13.141 -44.974 1.00 79.38 88 GLN A N 1
ATOM 690 C CA . GLN A 1 88 ? 21.532 12.998 -46.254 1.00 79.38 88 GLN A CA 1
ATOM 691 C C . GLN A 1 88 ? 22.388 13.664 -47.337 1.00 79.38 88 GLN A C 1
ATOM 693 O O . GLN A 1 88 ? 22.703 14.850 -47.229 1.00 79.38 88 GLN A O 1
ATOM 698 N N . ASN A 1 89 ? 22.831 12.883 -48.323 1.00 73.38 89 ASN A N 1
ATOM 699 C CA . ASN A 1 89 ? 23.488 13.413 -49.514 1.00 73.38 89 ASN A CA 1
ATOM 700 C C . ASN A 1 89 ? 22.389 13.859 -50.497 1.00 73.38 89 ASN A C 1
ATOM 702 O O . ASN A 1 89 ? 21.457 13.072 -50.685 1.00 73.38 89 ASN A O 1
ATOM 706 N N . PRO A 1 90 ? 22.449 15.085 -51.050 1.00 70.31 90 PRO A N 1
ATOM 707 C CA . PRO A 1 90 ? 21.470 15.570 -52.022 1.00 70.31 90 PRO A CA 1
ATOM 708 C C . PRO A 1 90 ? 21.492 14.777 -53.332 1.00 70.31 90 PRO A C 1
ATOM 710 O O . PRO A 1 90 ? 22.560 14.215 -53.678 1.00 70.31 90 PRO A O 1
#

Organism: NCBI:txid1176649

Secondary structure (DSSP, 8-state):
-HHHHHHHHHHHHHHHTT-----HHHHHHHHHHHHHHTTPPTTSHHHHHHHHHHHHHHHHHHHHHHHHHHHHHHHS----PPP-------

Solvent-accessible surface area (backbone atoms only — not comparable to full-atom values): 5579 Å² total; per-residue (Å²): 110,72,67,60,52,54,53,51,51,50,53,51,55,54,60,70,65,62,69,79,74,77,47,75,65,61,46,49,53,49,49,53,50,50,41,41,74,76,66,41,54,86,98,37,70,70,34,55,51,50,52,49,50,57,54,51,50,53,51,47,52,54,51,50,51,53,52,48,53,53,46,50,72,76,71,55,81,87,82,82,85,76,89,76,88,78,81,83,79,132

pLDDT: mean 88.05, std 9.12, range [61.81, 98.06]

Radius of gyration: 24.74 Å; Cα contacts (8 Å, |Δi|>4): 19; chains: 1; bounding box: 47×44×72 Å